Protein AF-A0A2R7KL14-F1 (afdb_monomer_lite)

Radius of gyration: 14.34 Å; chains: 1; bounding box: 38×37×36 Å

Structure (mmCIF, N/CA/C/O backbone):
data_AF-A0A2R7KL14-F1
#
_entry.id   AF-A0A2R7KL14-F1
#
loop_
_atom_site.group_PDB
_atom_site.id
_atom_site.type_symbol
_atom_site.label_atom_id
_atom_site.label_alt_id
_atom_site.label_comp_id
_atom_site.label_asym_id
_atom_site.label_entity_id
_atom_site.label_seq_id
_atom_site.pdbx_PDB_ins_code
_atom_site.Cartn_x
_atom_site.Cartn_y
_atom_site.Cartn_z
_atom_site.occupancy
_atom_site.B_iso_or_equiv
_atom_site.auth_seq_id
_atom_site.auth_comp_id
_atom_site.auth_asym_id
_atom_site.auth_atom_id
_atom_site.pdbx_PDB_model_num
ATOM 1 N N . MET A 1 1 ? 19.472 -12.646 -5.248 1.00 43.66 1 MET A N 1
ATOM 2 C CA . MET A 1 1 ? 18.561 -13.119 -6.310 1.00 43.66 1 MET A CA 1
ATOM 3 C C . MET A 1 1 ? 17.383 -12.170 -6.337 1.00 43.66 1 MET A C 1
ATOM 5 O O . MET A 1 1 ? 16.822 -11.936 -5.275 1.00 43.66 1 MET A O 1
ATOM 9 N N . SER A 1 2 ? 17.075 -11.564 -7.482 1.00 59.97 2 SER A N 1
ATOM 10 C CA . SER A 1 2 ? 15.883 -10.720 -7.610 1.00 59.97 2 SER A CA 1
ATOM 11 C C . SER A 1 2 ? 14.650 -11.617 -7.555 1.00 59.97 2 SER A C 1
ATOM 13 O O . SER A 1 2 ? 14.612 -12.645 -8.230 1.00 59.97 2 SER A O 1
ATOM 15 N N . SER A 1 3 ? 13.683 -11.272 -6.715 1.00 80.00 3 SER A N 1
ATOM 16 C CA . SER A 1 3 ? 12.420 -11.999 -6.597 1.00 80.00 3 SER A CA 1
ATOM 17 C C . SER A 1 3 ? 11.601 -11.940 -7.895 1.00 80.00 3 SER A C 1
ATOM 19 O O . SER A 1 3 ? 11.826 -11.086 -8.763 1.00 80.00 3 SER A O 1
ATOM 21 N N . GLU A 1 4 ? 10.624 -12.847 -8.032 1.00 85.38 4 GLU A N 1
ATOM 22 C CA . GLU A 1 4 ? 9.674 -12.839 -9.158 1.00 85.38 4 GLU A CA 1
ATOM 23 C C . GLU A 1 4 ? 8.986 -11.467 -9.270 1.00 85.38 4 GLU A C 1
ATOM 25 O O . GLU A 1 4 ? 8.898 -10.894 -10.358 1.00 85.38 4 GLU A O 1
ATOM 30 N N . LEU A 1 5 ? 8.568 -10.904 -8.131 1.00 87.12 5 LEU A N 1
ATOM 31 C CA . LEU A 1 5 ? 7.889 -9.616 -8.071 1.00 87.12 5 LEU A CA 1
ATOM 32 C C . LEU A 1 5 ? 8.800 -8.455 -8.496 1.00 87.12 5 LEU A C 1
ATOM 34 O O . LEU A 1 5 ? 8.369 -7.618 -9.286 1.00 87.12 5 LEU A O 1
ATOM 38 N N . GLN A 1 6 ? 10.066 -8.428 -8.068 1.00 86.25 6 GLN A N 1
ATOM 39 C CA . GLN A 1 6 ? 11.024 -7.395 -8.489 1.00 86.25 6 GLN A CA 1
ATOM 40 C C . GLN A 1 6 ? 11.209 -7.344 -10.001 1.00 86.25 6 GLN A C 1
ATOM 42 O O . GLN A 1 6 ? 11.208 -6.271 -10.599 1.00 86.25 6 GLN A O 1
ATOM 47 N N . THR A 1 7 ? 11.306 -8.512 -10.633 1.00 86.75 7 THR A N 1
ATOM 48 C CA . THR A 1 7 ? 11.458 -8.591 -12.088 1.00 86.75 7 THR A CA 1
ATOM 49 C C . THR A 1 7 ? 10.214 -8.033 -12.783 1.00 86.75 7 THR A C 1
ATOM 51 O O . THR A 1 7 ? 10.328 -7.255 -13.730 1.00 86.75 7 THR A O 1
ATOM 54 N N . LYS A 1 8 ? 9.012 -8.347 -12.280 1.00 87.69 8 LYS A N 1
ATOM 55 C CA . LYS A 1 8 ? 7.760 -7.768 -12.798 1.00 87.69 8 LYS A CA 1
ATOM 56 C C . LYS A 1 8 ? 7.718 -6.248 -12.633 1.00 87.69 8 LYS A C 1
ATOM 58 O O . LYS A 1 8 ? 7.317 -5.551 -13.564 1.00 87.69 8 LYS A O 1
ATOM 63 N N . LEU A 1 9 ? 8.160 -5.725 -11.489 1.00 88.00 9 LEU A N 1
ATOM 64 C CA . LEU A 1 9 ? 8.210 -4.284 -11.227 1.00 88.00 9 LEU A CA 1
ATOM 65 C C . LEU A 1 9 ? 9.242 -3.564 -12.109 1.00 88.00 9 LEU A C 1
ATOM 67 O O . LEU A 1 9 ? 8.969 -2.462 -12.591 1.00 88.00 9 LEU A O 1
ATOM 71 N N . ASP A 1 10 ? 10.390 -4.180 -12.389 1.00 87.44 10 ASP A N 1
ATOM 72 C CA . ASP A 1 10 ? 11.420 -3.610 -13.263 1.00 87.44 10 ASP A CA 1
ATOM 73 C C . ASP A 1 10 ? 10.879 -3.315 -14.670 1.00 87.44 10 ASP A C 1
ATOM 75 O O . ASP A 1 10 ? 11.054 -2.202 -15.176 1.00 87.44 10 ASP A O 1
ATOM 79 N N . TYR A 1 11 ? 10.139 -4.259 -15.261 1.00 85.94 11 TYR A N 1
ATOM 80 C CA . TYR A 1 11 ? 9.546 -4.117 -16.599 1.00 85.94 11 TYR A CA 1
ATOM 81 C C . TYR A 1 11 ? 8.177 -3.422 -16.617 1.00 85.94 11 TYR A C 1
ATOM 83 O O . TYR A 1 11 ? 7.617 -3.175 -17.692 1.00 85.94 11 TYR A O 1
ATOM 91 N N . LEU A 1 12 ? 7.628 -3.079 -15.450 1.00 87.75 12 LEU A N 1
ATOM 92 C CA . LEU A 1 12 ? 6.330 -2.429 -15.358 1.00 87.75 12 LEU A CA 1
ATOM 93 C C . LEU A 1 12 ? 6.377 -1.009 -15.933 1.00 87.75 12 LEU A C 1
ATOM 95 O O . LEU A 1 12 ? 7.127 -0.141 -15.479 1.00 87.75 12 LEU A O 1
ATOM 99 N N . LYS A 1 13 ? 5.506 -0.763 -16.915 1.00 85.38 13 LYS A N 1
ATOM 100 C CA . LYS A 1 13 ? 5.239 0.572 -17.464 1.00 85.38 13 LYS A CA 1
ATOM 101 C C . LYS A 1 13 ? 4.081 1.231 -16.707 1.00 85.38 13 LYS A C 1
ATOM 103 O O . LYS A 1 13 ? 3.160 0.548 -16.273 1.00 85.38 13 LYS A O 1
ATOM 108 N N . ALA A 1 14 ? 4.066 2.563 -16.648 1.00 82.19 14 ALA A N 1
ATOM 109 C CA . ALA A 1 14 ? 3.078 3.346 -15.889 1.00 82.19 14 ALA A CA 1
ATOM 110 C C . ALA A 1 14 ? 1.610 3.215 -16.370 1.00 82.19 14 ALA A C 1
ATOM 112 O O . ALA A 1 14 ? 0.680 3.636 -15.673 1.00 82.19 14 ALA A O 1
ATOM 113 N N . TYR A 1 15 ? 1.371 2.628 -17.548 1.00 87.38 15 TYR A N 1
ATOM 114 C CA . TYR A 1 15 ? 0.021 2.406 -18.073 1.00 87.38 15 TYR A CA 1
ATOM 115 C C . TYR A 1 15 ? -0.836 1.589 -17.101 1.00 87.38 15 TYR A C 1
ATOM 117 O O . TYR A 1 15 ? -0.384 0.598 -16.526 1.00 87.38 15 TYR A O 1
ATOM 125 N N . ARG A 1 16 ? -2.098 2.003 -16.935 1.00 87.31 16 ARG A N 1
ATOM 126 C CA . ARG A 1 16 ? -3.053 1.373 -16.011 1.00 87.31 16 ARG A CA 1
ATOM 127 C C . ARG A 1 16 ? -3.195 -0.130 -16.251 1.00 87.31 16 ARG A C 1
ATOM 129 O O . ARG A 1 16 ? -3.17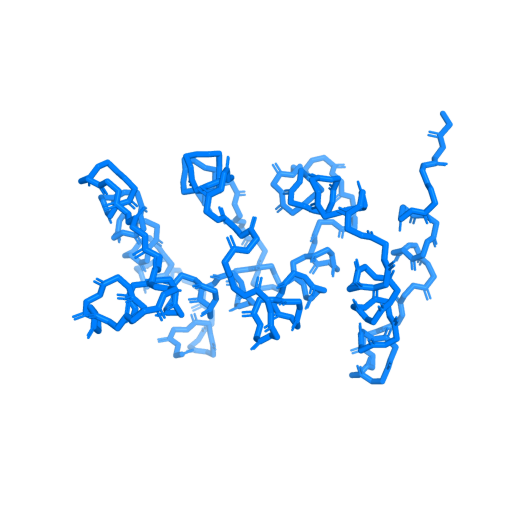2 -0.885 -15.292 1.00 87.31 16 ARG A O 1
ATOM 136 N N . GLU A 1 17 ? -3.275 -0.559 -17.507 1.00 89.69 17 GLU A N 1
ATOM 137 C CA . GLU A 1 17 ? -3.405 -1.977 -17.867 1.00 89.69 17 GLU A CA 1
ATOM 138 C C . GLU A 1 17 ? -2.236 -2.829 -17.365 1.00 89.69 17 GLU A C 1
ATOM 140 O O . GLU A 1 17 ? -2.441 -3.934 -16.878 1.00 89.69 17 GLU A O 1
ATOM 145 N N . ASN A 1 18 ? -1.006 -2.312 -17.429 1.00 88.69 18 ASN A N 1
ATOM 146 C CA . ASN A 1 18 ? 0.165 -3.051 -16.954 1.00 88.69 18 ASN A CA 1
ATOM 147 C C . ASN A 1 18 ? 0.186 -3.146 -15.429 1.00 88.69 18 ASN A C 1
ATOM 149 O O . ASN A 1 18 ? 0.562 -4.180 -14.886 1.00 88.69 18 ASN A O 1
ATOM 153 N N . ARG A 1 19 ? -0.264 -2.088 -14.744 1.00 90.62 19 ARG A N 1
ATOM 154 C CA . ARG A 1 19 ? -0.442 -2.101 -13.289 1.00 90.62 19 ARG A CA 1
ATOM 155 C C . ARG A 1 19 ? -1.507 -3.108 -12.863 1.00 90.62 19 ARG A C 1
ATOM 157 O O . ARG A 1 19 ? -1.257 -3.896 -11.963 1.00 90.62 19 ARG A O 1
ATOM 164 N N . LEU A 1 20 ? -2.638 -3.146 -13.563 1.00 91.38 20 LEU A N 1
ATOM 165 C CA . LEU A 1 20 ? -3.699 -4.122 -13.309 1.00 91.38 20 LEU A CA 1
ATOM 166 C C . LEU A 1 20 ? -3.231 -5.564 -13.522 1.00 91.38 20 LEU A C 1
ATOM 168 O O . LEU A 1 20 ? -3.523 -6.406 -12.687 1.00 91.38 20 LEU A O 1
ATOM 172 N N . LYS A 1 21 ? -2.457 -5.847 -14.577 1.00 91.88 21 LYS A N 1
ATOM 173 C CA . LYS A 1 21 ? -1.902 -7.195 -14.807 1.00 91.88 21 LYS A CA 1
ATOM 174 C C . LYS A 1 21 ? -1.035 -7.669 -13.642 1.00 91.88 21 LYS A C 1
ATOM 176 O O . LYS A 1 21 ? -1.212 -8.777 -13.160 1.00 91.88 21 LYS A O 1
ATOM 181 N N . VAL A 1 22 ? -0.128 -6.819 -13.158 1.00 92.00 22 VAL A N 1
ATOM 182 C CA . VAL A 1 22 ? 0.735 -7.190 -12.025 1.00 92.00 22 VAL A CA 1
ATOM 183 C C . VAL A 1 22 ? -0.057 -7.279 -10.718 1.00 92.00 22 VAL A C 1
ATOM 185 O O . VAL A 1 22 ? 0.238 -8.141 -9.898 1.00 92.00 22 VAL A O 1
ATOM 188 N N . ALA A 1 23 ? -1.081 -6.445 -10.520 1.00 93.81 23 ALA A N 1
ATOM 189 C CA . ALA A 1 23 ? -1.983 -6.576 -9.376 1.00 93.81 23 ALA A CA 1
ATOM 190 C C . ALA A 1 23 ? -2.760 -7.901 -9.411 1.00 93.81 23 ALA A C 1
ATOM 192 O O . ALA A 1 23 ? -2.824 -8.586 -8.394 1.00 93.81 23 ALA A O 1
ATOM 193 N N . GLN A 1 24 ? -3.261 -8.300 -10.582 1.00 93.62 24 GLN A N 1
ATOM 194 C CA . GLN A 1 24 ? -3.935 -9.581 -10.783 1.00 93.62 24 GLN A CA 1
ATOM 195 C C . GLN A 1 24 ? -3.014 -10.758 -10.447 1.00 93.62 24 GLN A C 1
ATOM 197 O O . GLN A 1 24 ? -3.414 -11.657 -9.717 1.00 93.62 24 GLN A O 1
ATOM 202 N N . ASP A 1 25 ? -1.753 -10.711 -10.880 1.00 92.38 25 ASP A N 1
ATOM 203 C CA . ASP A 1 25 ? -0.769 -11.740 -10.531 1.00 92.38 25 ASP A CA 1
ATOM 204 C C . ASP A 1 25 ? -0.558 -11.868 -9.010 1.00 92.38 25 ASP A C 1
ATOM 206 O O . ASP A 1 25 ? -0.310 -12.965 -8.508 1.00 92.38 25 ASP A O 1
ATOM 210 N N . VAL A 1 26 ? -0.611 -10.753 -8.270 1.00 94.19 26 VAL A N 1
ATOM 211 C CA . VAL A 1 26 ? -0.500 -10.752 -6.800 1.00 94.19 26 VAL A CA 1
ATOM 212 C C . VAL A 1 26 ? -1.773 -11.303 -6.157 1.00 94.19 26 VAL A C 1
ATOM 214 O O . VAL A 1 26 ? -1.674 -12.061 -5.195 1.00 94.19 26 VAL A O 1
ATOM 217 N N . LEU A 1 27 ? -2.949 -10.979 -6.701 1.00 93.25 27 LEU A N 1
ATOM 218 C CA . LEU A 1 27 ? -4.230 -11.539 -6.254 1.00 93.25 27 LEU A CA 1
ATOM 219 C C . LEU A 1 27 ? -4.295 -13.059 -6.483 1.00 93.25 27 LEU A C 1
ATOM 221 O O . LEU A 1 27 ? -4.797 -13.794 -5.637 1.00 93.25 27 LEU A O 1
ATOM 225 N N . GLU A 1 28 ? -3.719 -13.553 -7.578 1.00 93.81 28 GLU A N 1
ATOM 226 C CA . GLU A 1 28 ? -3.610 -14.990 -7.866 1.00 93.81 28 GLU A CA 1
ATOM 227 C C . GLU A 1 28 ? -2.534 -15.692 -7.021 1.00 93.81 28 GLU A C 1
ATOM 229 O O . GLU A 1 28 ? -2.611 -16.900 -6.784 1.00 93.81 28 GLU A O 1
ATOM 234 N N . LYS A 1 29 ? -1.531 -14.948 -6.536 1.00 92.94 29 LYS A N 1
ATOM 235 C CA . LYS A 1 29 ? -0.433 -15.461 -5.703 1.00 92.94 29 LYS A CA 1
ATOM 236 C C . LYS A 1 29 ? -0.294 -14.655 -4.401 1.00 92.94 29 LYS A C 1
ATOM 238 O O . LYS A 1 29 ? 0.655 -13.873 -4.272 1.00 92.94 29 LYS A O 1
ATOM 243 N N . PRO A 1 30 ? -1.126 -14.925 -3.375 1.00 89.00 30 PRO A N 1
ATOM 244 C CA . PRO A 1 30 ? -1.090 -14.205 -2.095 1.00 89.00 30 PRO A CA 1
ATOM 245 C C . PRO A 1 30 ? 0.284 -14.204 -1.402 1.00 89.00 30 PRO A C 1
ATOM 247 O O . PRO A 1 30 ? 0.613 -13.284 -0.656 1.00 89.00 30 PRO A O 1
ATOM 250 N N . ALA A 1 31 ? 1.133 -15.202 -1.679 1.00 89.94 31 ALA A N 1
ATOM 251 C CA . ALA A 1 31 ? 2.506 -15.270 -1.173 1.00 89.94 31 ALA A CA 1
ATOM 252 C C . ALA A 1 31 ? 3.367 -14.048 -1.558 1.00 89.94 31 ALA A C 1
ATOM 254 O O . ALA A 1 31 ? 4.301 -13.705 -0.833 1.00 89.94 31 ALA A O 1
ATOM 255 N N . LEU A 1 32 ? 3.040 -13.370 -2.665 1.00 92.19 32 LEU A N 1
ATOM 256 C CA . LEU A 1 32 ? 3.728 -12.160 -3.119 1.00 92.19 32 LEU A CA 1
ATOM 257 C C . LEU A 1 32 ? 3.304 -10.909 -2.339 1.00 92.19 32 LEU A C 1
ATOM 259 O O . LEU A 1 32 ? 4.009 -9.903 -2.374 1.00 92.19 32 LEU A O 1
ATOM 263 N N . PHE A 1 33 ? 2.179 -10.948 -1.621 1.00 94.19 33 PHE A N 1
ATOM 264 C CA . PHE A 1 33 ? 1.608 -9.765 -0.979 1.00 94.19 33 PHE A CA 1
ATOM 265 C C . PHE A 1 33 ? 2.514 -9.186 0.112 1.00 94.19 33 PHE A C 1
ATOM 267 O O . PHE A 1 33 ? 2.784 -7.987 0.139 1.00 94.19 33 PHE A O 1
ATOM 274 N N . LYS A 1 34 ? 3.059 -10.043 0.983 1.00 93.06 34 LYS A N 1
ATOM 275 C CA . LYS A 1 34 ? 3.996 -9.610 2.033 1.00 93.06 34 LYS A CA 1
ATOM 276 C C . LYS A 1 34 ? 5.235 -8.938 1.438 1.00 93.06 34 LYS A C 1
ATOM 278 O O . LYS A 1 34 ? 5.727 -7.940 1.967 1.00 93.06 34 LYS A O 1
ATOM 283 N N . GLU A 1 35 ? 5.741 -9.493 0.341 1.00 93.44 35 GLU A N 1
ATOM 284 C CA . GLU A 1 35 ? 6.875 -8.927 -0.378 1.00 93.44 35 GLU A CA 1
ATOM 285 C C . GLU A 1 35 ? 6.517 -7.565 -0.984 1.00 93.44 35 GLU A C 1
ATOM 287 O O . GLU A 1 35 ? 7.260 -6.602 -0.803 1.00 93.44 35 GLU A O 1
ATOM 292 N N . LEU A 1 36 ? 5.339 -7.453 -1.604 1.00 95.00 36 LEU A N 1
ATOM 293 C CA . LEU A 1 36 ? 4.825 -6.207 -2.166 1.00 95.00 36 LEU A CA 1
ATOM 294 C C . LEU A 1 36 ? 4.771 -5.093 -1.116 1.00 95.00 36 LEU A C 1
ATOM 296 O O . LEU A 1 36 ? 5.307 -4.010 -1.351 1.00 95.00 36 LEU A O 1
ATOM 300 N N . VAL A 1 37 ? 4.182 -5.368 0.052 1.00 95.19 37 VAL A N 1
ATOM 301 C CA . VAL A 1 37 ? 4.113 -4.406 1.164 1.00 95.19 37 VAL A CA 1
ATOM 302 C C . VAL A 1 37 ? 5.517 -4.000 1.619 1.00 95.19 37 VAL A C 1
ATOM 304 O O . VAL A 1 37 ? 5.771 -2.824 1.856 1.00 95.19 37 VAL A O 1
ATOM 307 N N . THR A 1 38 ? 6.457 -4.943 1.682 1.00 93.38 38 THR A N 1
ATOM 308 C CA . THR A 1 38 ? 7.841 -4.651 2.087 1.00 93.38 38 THR A CA 1
ATOM 309 C C . THR A 1 38 ? 8.542 -3.725 1.086 1.00 93.38 38 THR A C 1
ATOM 311 O O . THR A 1 38 ? 9.199 -2.766 1.492 1.00 93.38 38 THR A O 1
ATOM 314 N N . ILE A 1 39 ? 8.370 -3.955 -0.220 1.00 93.44 39 ILE A N 1
ATOM 315 C CA . ILE A 1 39 ? 8.953 -3.107 -1.275 1.00 93.44 39 ILE A CA 1
ATOM 316 C C . ILE A 1 39 ? 8.356 -1.691 -1.228 1.00 93.44 39 ILE A C 1
ATOM 318 O O . ILE A 1 39 ? 9.097 -0.717 -1.384 1.00 93.44 39 ILE A O 1
ATOM 322 N N . CYS A 1 40 ? 7.054 -1.557 -0.937 1.00 94.12 40 CYS A N 1
ATOM 323 C CA . CYS A 1 40 ? 6.373 -0.259 -0.799 1.00 94.12 40 CYS A CA 1
ATOM 324 C C . CYS A 1 40 ? 6.980 0.643 0.281 1.00 94.12 40 CYS A C 1
ATOM 326 O O . CYS A 1 40 ? 6.824 1.855 0.200 1.00 94.12 40 CYS A O 1
ATOM 328 N N . PHE A 1 41 ? 7.701 0.097 1.260 1.00 93.50 41 PHE A N 1
ATOM 329 C CA . PHE A 1 41 ? 8.345 0.875 2.324 1.00 93.50 41 PHE A CA 1
ATOM 330 C C . PHE A 1 41 ? 9.867 0.696 2.367 1.00 93.50 41 PHE A C 1
ATOM 332 O O . PHE A 1 41 ? 10.502 0.986 3.378 1.00 93.50 41 PHE A O 1
ATOM 339 N N . SER A 1 42 ? 10.471 0.243 1.263 1.00 90.69 42 SER A N 1
ATOM 340 C CA . SER A 1 42 ? 11.925 0.167 1.103 1.00 90.69 42 SER A CA 1
ATOM 341 C C . SER A 1 42 ? 12.457 1.403 0.357 1.00 90.69 42 SER A C 1
ATOM 343 O O . SER A 1 42 ? 12.369 1.455 -0.870 1.00 90.69 42 SER A O 1
ATOM 345 N N . PRO A 1 43 ? 13.027 2.409 1.049 1.00 77.88 43 PRO A N 1
ATOM 346 C CA . PRO A 1 43 ? 13.458 3.663 0.418 1.00 77.88 43 PRO A CA 1
ATOM 347 C C . PRO A 1 43 ? 14.683 3.493 -0.490 1.00 77.88 43 PRO A C 1
ATOM 349 O O . PRO A 1 43 ? 14.943 4.330 -1.347 1.00 77.88 43 PRO A O 1
ATOM 352 N N . SER A 1 44 ? 15.448 2.414 -0.311 1.00 82.62 44 SER A N 1
ATOM 353 C CA . SER A 1 44 ? 16.564 2.052 -1.189 1.00 82.62 44 SER A CA 1
ATOM 354 C C . SER A 1 44 ? 16.111 1.417 -2.505 1.00 82.62 44 SER A C 1
ATOM 356 O O . SER A 1 44 ? 16.929 1.218 -3.403 1.00 82.62 44 SER A O 1
ATOM 358 N N . ASP A 1 45 ? 14.835 1.048 -2.616 1.00 84.56 45 ASP A N 1
ATOM 359 C CA . ASP A 1 45 ? 14.309 0.350 -3.776 1.00 84.56 45 ASP A CA 1
ATOM 360 C C . ASP A 1 45 ? 13.824 1.333 -4.847 1.00 84.56 45 ASP A C 1
ATOM 362 O O . ASP A 1 45 ? 12.859 2.076 -4.665 1.00 84.56 45 ASP A O 1
ATOM 366 N N . LYS A 1 46 ? 14.456 1.290 -6.023 1.00 86.75 46 LYS A N 1
ATOM 367 C CA . LYS A 1 46 ? 14.055 2.095 -7.188 1.00 86.75 46 LYS A CA 1
ATOM 368 C C . LYS A 1 46 ? 12.612 1.825 -7.642 1.00 86.75 46 LYS A C 1
ATOM 370 O O . LYS A 1 46 ? 12.016 2.676 -8.298 1.00 86.75 46 LYS A O 1
ATOM 375 N N . ASN A 1 47 ? 12.055 0.655 -7.330 1.00 88.75 47 ASN A N 1
ATOM 376 C CA . ASN A 1 47 ? 10.712 0.231 -7.715 1.00 88.75 47 ASN A CA 1
ATOM 377 C C . ASN A 1 47 ? 9.662 0.503 -6.628 1.00 88.75 47 ASN A C 1
ATOM 379 O O . ASN A 1 47 ? 8.496 0.166 -6.833 1.00 88.75 47 ASN A O 1
ATOM 383 N N . ASN A 1 48 ? 10.034 1.144 -5.516 1.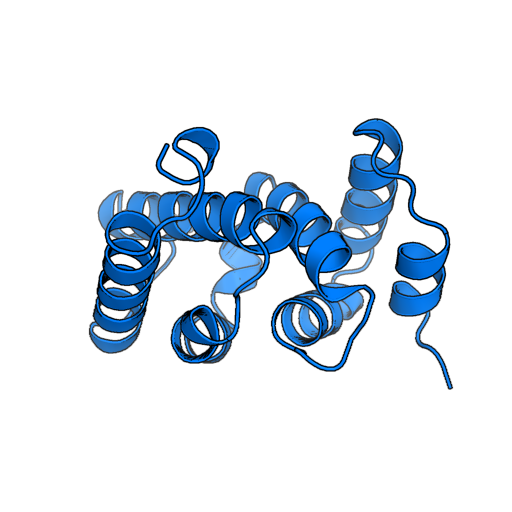00 91.19 48 ASN A N 1
ATOM 384 C CA . ASN A 1 48 ? 9.140 1.484 -4.409 1.00 91.19 48 ASN A CA 1
ATOM 385 C C . ASN A 1 48 ? 7.811 2.108 -4.880 1.00 91.19 48 ASN A C 1
ATOM 387 O O . ASN A 1 48 ? 6.736 1.567 -4.635 1.00 91.19 48 ASN A O 1
ATOM 391 N N . HIS A 1 49 ? 7.883 3.184 -5.667 1.00 90.69 49 HIS A N 1
ATOM 392 C CA . HIS A 1 49 ? 6.703 3.876 -6.191 1.00 90.69 49 HIS A CA 1
ATOM 393 C C . HIS A 1 49 ? 5.824 2.990 -7.088 1.00 90.69 49 HIS A C 1
ATOM 395 O O . HIS A 1 49 ? 4.600 3.125 -7.084 1.00 90.69 49 HIS A O 1
ATOM 401 N N . LYS A 1 50 ? 6.428 2.057 -7.839 1.00 93.44 50 LYS A N 1
ATOM 402 C CA . LYS A 1 50 ? 5.688 1.095 -8.663 1.00 93.44 50 LYS A CA 1
ATOM 403 C C . LYS A 1 50 ? 4.957 0.082 -7.797 1.00 93.44 50 LYS A C 1
ATOM 405 O O . LYS A 1 50 ? 3.799 -0.210 -8.076 1.00 93.44 50 LYS A O 1
ATOM 410 N N . ALA A 1 51 ? 5.613 -0.421 -6.752 1.00 94.75 51 ALA A N 1
ATOM 411 C CA . ALA A 1 51 ? 4.995 -1.318 -5.785 1.00 94.75 51 ALA A CA 1
ATOM 412 C C . ALA A 1 51 ? 3.784 -0.649 -5.123 1.00 94.75 51 ALA A C 1
ATOM 414 O O . ALA A 1 51 ? 2.718 -1.259 -5.075 1.00 94.75 51 ALA A O 1
ATOM 415 N N . CYS A 1 52 ? 3.892 0.629 -4.744 1.00 95.56 52 CYS A N 1
ATOM 416 C CA . CYS A 1 52 ? 2.770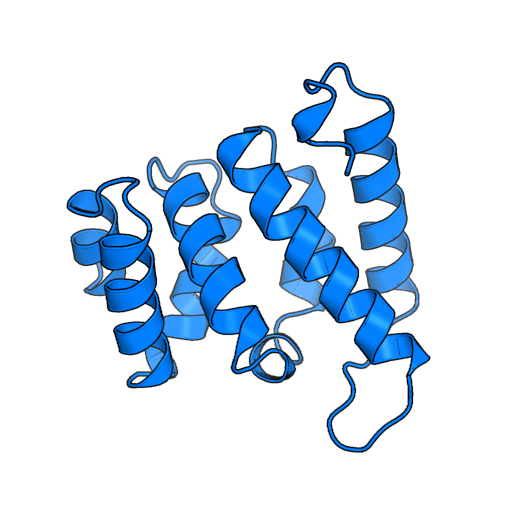 1.377 -4.175 1.00 95.56 52 CYS A CA 1
ATOM 417 C C . CYS A 1 52 ? 1.567 1.444 -5.128 1.00 95.56 52 CYS A C 1
ATOM 419 O O . CYS A 1 52 ? 0.432 1.276 -4.689 1.00 95.56 52 CYS A O 1
ATOM 421 N N . TRP A 1 53 ? 1.788 1.621 -6.437 1.00 94.69 53 TRP A N 1
ATOM 422 C CA . TRP A 1 53 ? 0.690 1.566 -7.410 1.00 94.69 53 TRP A CA 1
ATOM 423 C C . TRP A 1 53 ? -0.007 0.208 -7.437 1.00 94.69 53 TRP A C 1
ATOM 425 O O . TRP A 1 53 ? -1.226 0.154 -7.553 1.00 94.69 53 TRP A O 1
ATOM 435 N N . ILE A 1 54 ? 0.760 -0.882 -7.382 1.00 95.94 54 ILE A N 1
ATOM 436 C CA . ILE A 1 54 ? 0.200 -2.236 -7.383 1.00 95.94 54 ILE A CA 1
ATOM 437 C C . ILE A 1 54 ? -0.573 -2.485 -6.095 1.00 95.94 54 ILE A C 1
ATOM 439 O O . ILE A 1 54 ? -1.686 -3.000 -6.149 1.00 95.94 54 ILE A O 1
ATOM 443 N N . LEU A 1 55 ? -0.017 -2.070 -4.958 1.00 96.69 55 LEU A N 1
ATOM 444 C CA . LEU A 1 55 ? -0.664 -2.222 -3.665 1.00 96.69 55 LEU A CA 1
ATOM 445 C C . LEU A 1 55 ? -2.008 -1.485 -3.617 1.00 96.69 55 LEU A C 1
ATOM 447 O O . LEU A 1 55 ? -2.954 -2.021 -3.049 1.00 96.69 55 LEU A O 1
ATOM 451 N N . GLU A 1 56 ? -2.125 -0.316 -4.257 1.00 96.25 56 GLU A N 1
ATOM 452 C CA . GLU A 1 56 ? -3.404 0.401 -4.377 1.00 96.25 56 GLU A CA 1
ATOM 453 C C . GLU A 1 56 ? -4.457 -0.460 -5.086 1.00 96.25 56 GLU A C 1
ATOM 455 O O . GLU A 1 56 ? -5.555 -0.634 -4.563 1.00 96.25 56 GLU A O 1
ATOM 460 N N . PHE A 1 57 ? -4.116 -1.050 -6.238 1.00 95.19 57 PHE A N 1
ATOM 461 C CA . PHE A 1 57 ? -5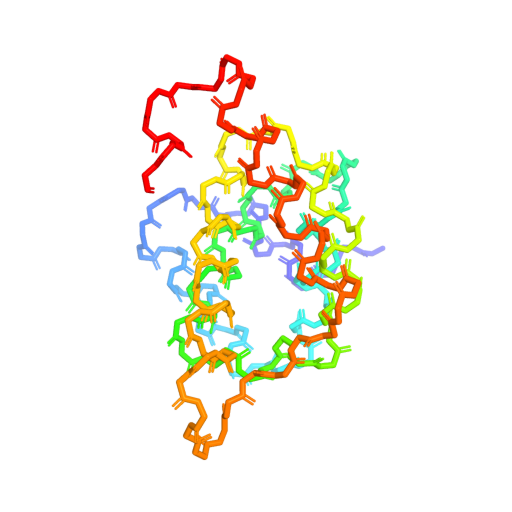.032 -1.923 -6.979 1.00 95.19 57 PHE A CA 1
ATOM 462 C C . PHE A 1 57 ? -5.429 -3.160 -6.179 1.00 95.19 57 PHE A C 1
ATOM 464 O O . PHE A 1 57 ? -6.614 -3.465 -6.094 1.00 95.19 57 PHE A O 1
ATOM 471 N N . VAL A 1 58 ? -4.463 -3.835 -5.554 1.00 96.06 58 VAL A N 1
ATOM 472 C CA . VAL A 1 58 ? -4.742 -5.012 -4.720 1.00 96.06 58 VAL A CA 1
ATOM 473 C C . VAL A 1 58 ? -5.643 -4.639 -3.539 1.00 96.06 58 VAL A C 1
ATOM 475 O O . VAL A 1 58 ? -6.559 -5.384 -3.217 1.00 96.06 58 VAL A O 1
ATOM 478 N N . SER A 1 59 ? -5.450 -3.463 -2.936 1.00 95.19 59 SER A N 1
ATOM 479 C CA . SER A 1 59 ? -6.244 -3.004 -1.786 1.00 95.19 59 SER A CA 1
ATOM 480 C C . SER A 1 59 ? -7.688 -2.634 -2.137 1.00 95.19 59 SER A C 1
ATOM 482 O O . SER A 1 59 ? -8.524 -2.589 -1.236 1.00 95.19 59 SER A O 1
ATOM 484 N N . TYR A 1 60 ? -8.003 -2.353 -3.407 1.00 94.50 60 TYR A N 1
ATOM 485 C CA . TYR A 1 60 ? -9.395 -2.176 -3.838 1.00 94.50 60 TYR A CA 1
ATOM 486 C C . TYR A 1 60 ? -10.163 -3.499 -3.886 1.00 94.50 60 TYR A C 1
ATOM 488 O O . TYR A 1 60 ? -11.363 -3.493 -3.623 1.00 94.50 60 TYR A O 1
ATOM 496 N N . GLU A 1 61 ? -9.482 -4.601 -4.202 1.00 93.88 61 GLU A N 1
ATOM 497 C CA . GLU A 1 61 ? -10.092 -5.930 -4.309 1.00 93.88 61 GLU A CA 1
ATOM 498 C C . GLU A 1 61 ? -10.059 -6.670 -2.961 1.00 93.88 61 GLU A C 1
ATOM 500 O O . GLU A 1 61 ? -11.073 -7.181 -2.500 1.00 93.88 61 GLU A O 1
ATOM 505 N N . GLU A 1 62 ? -8.909 -6.669 -2.282 1.00 94.25 62 GLU A N 1
ATOM 506 C CA . GLU A 1 62 ? -8.632 -7.498 -1.103 1.00 94.25 62 GLU A CA 1
ATOM 507 C C . GLU A 1 62 ? -8.022 -6.671 0.042 1.00 94.25 62 GLU A C 1
ATOM 509 O O . GLU A 1 62 ? -6.927 -6.939 0.543 1.00 94.25 62 GLU A O 1
ATOM 514 N N . LEU A 1 63 ? -8.741 -5.633 0.490 1.00 94.19 63 LEU A N 1
ATOM 515 C CA . LEU A 1 63 ? -8.277 -4.740 1.564 1.00 94.19 63 LEU A CA 1
ATOM 516 C C . LEU A 1 63 ? -7.894 -5.502 2.845 1.00 94.19 63 LEU A C 1
ATOM 518 O O . LEU A 1 63 ? -6.928 -5.139 3.517 1.00 94.19 63 LEU A O 1
ATOM 522 N N . ILE A 1 64 ? -8.628 -6.572 3.172 1.00 93.69 64 ILE A N 1
ATOM 523 C CA . ILE A 1 64 ? -8.445 -7.363 4.398 1.00 93.69 64 ILE A CA 1
ATOM 524 C C . ILE A 1 64 ? -7.057 -8.009 4.489 1.00 93.69 64 ILE A C 1
ATOM 526 O O . ILE A 1 64 ? -6.573 -8.270 5.590 1.00 93.69 64 ILE A O 1
ATOM 530 N N . TRP A 1 65 ? -6.361 -8.197 3.363 1.00 95.25 65 TRP A N 1
ATOM 531 C CA . TRP A 1 65 ? -4.997 -8.731 3.355 1.00 95.25 65 TRP A CA 1
ATOM 532 C C . TRP A 1 65 ? -4.001 -7.797 4.038 1.00 95.25 65 TRP A C 1
ATOM 534 O O . TRP A 1 65 ? -2.969 -8.261 4.517 1.00 95.25 65 TRP A O 1
ATOM 544 N N . LEU A 1 66 ? -4.304 -6.499 4.152 1.00 95.38 66 LEU A N 1
ATOM 545 C CA . LEU A 1 66 ? -3.481 -5.563 4.918 1.00 95.38 66 LEU A CA 1
ATOM 546 C C . LEU A 1 66 ? -3.598 -5.756 6.429 1.00 95.38 66 LEU A C 1
ATOM 548 O O . LEU A 1 66 ? -2.682 -5.335 7.128 1.00 95.38 66 LEU A O 1
ATOM 552 N N . GLN A 1 67 ? -4.649 -6.406 6.946 1.00 94.62 67 GLN A N 1
ATOM 553 C CA . GLN A 1 67 ? -4.888 -6.566 8.387 1.00 94.62 67 GLN A CA 1
ATOM 554 C C . GLN A 1 67 ? -3.669 -7.094 9.175 1.00 94.62 67 GLN A C 1
ATOM 556 O O . GLN A 1 67 ? -3.294 -6.455 10.159 1.00 94.62 67 GLN A O 1
ATOM 561 N N . PRO A 1 68 ? -2.994 -8.192 8.773 1.00 95.06 68 PRO A N 1
ATOM 562 C CA . PRO A 1 68 ? -1.793 -8.674 9.466 1.00 95.06 68 PRO A CA 1
ATOM 563 C C . PRO A 1 68 ? -0.552 -7.785 9.272 1.00 95.06 68 PRO A C 1
ATOM 565 O O . PRO A 1 68 ? 0.485 -8.037 9.883 1.00 95.06 68 PRO A O 1
ATOM 568 N N . HIS A 1 69 ? -0.624 -6.769 8.411 1.00 95.50 69 HIS A N 1
ATOM 569 C CA . HIS A 1 69 ? 0.489 -5.896 8.045 1.00 95.50 69 HIS A CA 1
ATOM 570 C C . HIS A 1 69 ? 0.298 -4.438 8.486 1.00 95.50 69 HIS A C 1
ATOM 572 O O . HIS A 1 69 ? 1.196 -3.635 8.241 1.00 95.50 69 HIS A O 1
ATOM 578 N N . LEU A 1 70 ? -0.816 -4.084 9.142 1.00 95.62 70 LEU A N 1
ATOM 579 C CA . LEU A 1 70 ? -1.154 -2.691 9.476 1.00 95.62 70 LEU A CA 1
ATOM 580 C C . LEU A 1 70 ? -0.099 -2.011 10.349 1.00 95.62 70 LEU A C 1
ATOM 582 O O . LEU A 1 70 ? 0.247 -0.865 10.088 1.00 95.62 70 LEU A O 1
ATOM 586 N N . ASP A 1 71 ? 0.466 -2.715 11.330 1.00 95.56 71 ASP A N 1
ATOM 587 C CA . ASP A 1 71 ? 1.496 -2.145 12.209 1.00 95.56 71 ASP A CA 1
ATOM 588 C C . ASP A 1 71 ? 2.755 -1.757 11.438 1.00 95.56 71 ASP A C 1
ATOM 590 O O . ASP A 1 71 ? 3.290 -0.658 11.598 1.00 95.56 71 ASP A O 1
ATOM 594 N N . PHE A 1 72 ? 3.198 -2.631 10.535 1.00 96.06 72 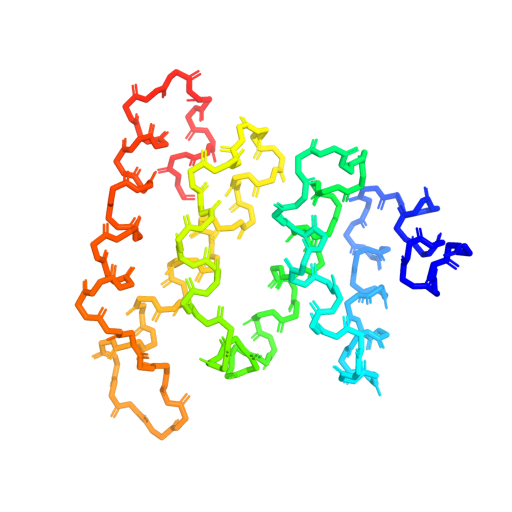PHE A N 1
ATOM 595 C CA . PHE A 1 72 ? 4.316 -2.329 9.652 1.00 96.06 72 PHE A CA 1
ATOM 596 C C . PHE A 1 72 ? 3.953 -1.220 8.659 1.00 96.06 72 PHE A C 1
ATOM 598 O O . PHE A 1 72 ? 4.723 -0.285 8.475 1.00 96.06 72 PHE A O 1
ATOM 605 N N . PHE A 1 73 ? 2.779 -1.296 8.038 1.00 96.69 73 PHE A N 1
ATOM 606 C CA . PHE A 1 73 ? 2.326 -0.326 7.045 1.00 96.69 73 PHE A CA 1
ATOM 607 C C . PHE A 1 73 ? 2.253 1.093 7.630 1.00 96.69 73 PHE A C 1
ATOM 609 O O . PHE A 1 73 ? 2.864 2.012 7.089 1.00 96.69 73 PHE A O 1
ATOM 616 N N . CYS A 1 74 ? 1.553 1.265 8.754 1.00 96.38 74 CYS A N 1
ATOM 617 C CA . CYS A 1 74 ? 1.317 2.563 9.387 1.00 96.38 74 CYS A CA 1
ATOM 618 C C . CYS A 1 74 ? 2.614 3.195 9.911 1.00 96.38 74 CYS A C 1
ATOM 620 O O . CYS A 1 74 ? 2.909 4.344 9.588 1.00 96.38 74 CYS A O 1
ATOM 622 N N . SER A 1 75 ? 3.445 2.425 10.620 1.00 95.69 75 SER A N 1
ATOM 623 C CA . SER A 1 75 ? 4.688 2.947 11.211 1.00 95.69 75 SER A CA 1
ATOM 624 C C . SER A 1 75 ? 5.722 3.414 10.174 1.00 95.69 75 SER A C 1
ATOM 626 O O . SER A 1 75 ? 6.602 4.224 10.489 1.00 95.69 75 SER A O 1
ATOM 628 N N . ASN A 1 76 ? 5.612 2.937 8.928 1.00 95.31 76 ASN A N 1
ATOM 629 C CA . ASN A 1 76 ? 6.520 3.270 7.831 1.00 95.31 76 ASN A CA 1
ATOM 630 C C . ASN A 1 76 ? 5.978 4.331 6.856 1.00 95.31 76 ASN A C 1
ATOM 632 O O . ASN A 1 76 ? 6.703 4.720 5.939 1.00 95.31 76 ASN A O 1
ATOM 636 N N . LEU A 1 77 ? 4.769 4.872 7.057 1.00 94.31 77 LEU A N 1
ATOM 637 C CA . LEU A 1 77 ? 4.190 5.899 6.171 1.00 94.31 77 LEU A CA 1
ATOM 638 C C . LEU A 1 77 ? 5.105 7.119 5.975 1.00 94.31 77 LEU A C 1
ATOM 640 O O . LEU A 1 77 ? 5.253 7.611 4.857 1.00 94.31 77 LEU A O 1
ATOM 644 N N . LYS A 1 78 ? 5.789 7.553 7.039 1.00 90.31 78 LYS A N 1
ATOM 645 C CA . LYS A 1 78 ? 6.737 8.685 7.044 1.00 90.31 78 LYS A CA 1
ATOM 646 C C . LYS A 1 78 ? 7.984 8.500 6.171 1.00 90.31 78 LYS A C 1
ATOM 648 O O . LYS A 1 78 ? 8.714 9.456 5.922 1.00 90.31 78 LYS A O 1
ATOM 653 N N . ILE A 1 79 ? 8.270 7.272 5.735 1.00 90.88 79 ILE A N 1
ATOM 654 C CA . ILE A 1 79 ? 9.407 6.981 4.849 1.00 90.88 79 ILE A CA 1
ATOM 655 C C . ILE A 1 79 ? 9.116 7.466 3.424 1.00 90.88 79 ILE A C 1
ATOM 657 O O . ILE A 1 79 ? 10.041 7.808 2.685 1.00 90.88 79 ILE A O 1
ATOM 661 N N . LEU A 1 80 ? 7.839 7.524 3.043 1.00 88.94 80 LEU A N 1
ATOM 662 C CA . LEU A 1 80 ? 7.414 7.903 1.705 1.00 88.94 80 LEU A CA 1
ATOM 663 C C . LEU A 1 80 ? 7.583 9.405 1.487 1.00 88.94 80 LEU A C 1
ATOM 665 O O . LEU A 1 80 ? 6.953 10.220 2.158 1.00 88.94 80 LEU A O 1
ATOM 669 N N . LYS A 1 81 ? 8.420 9.758 0.510 1.00 83.06 81 LYS A N 1
ATOM 670 C CA . LYS A 1 81 ? 8.675 11.151 0.106 1.00 83.06 81 LYS A CA 1
ATOM 671 C C . LYS A 1 81 ? 8.263 11.437 -1.334 1.00 83.06 81 LYS A C 1
ATOM 673 O O . LYS A 1 81 ? 7.955 12.575 -1.670 1.00 83.06 81 LYS A O 1
ATOM 678 N N . ASP A 1 82 ? 8.240 10.410 -2.180 1.00 85.19 82 ASP A N 1
ATOM 679 C CA . ASP A 1 82 ? 7.908 10.554 -3.592 1.00 85.19 82 ASP A CA 1
ATOM 680 C C . ASP A 1 82 ? 6.398 10.702 -3.801 1.00 85.19 82 ASP A C 1
ATOM 682 O O . ASP A 1 82 ? 5.624 9.828 -3.407 1.00 85.19 82 ASP A O 1
ATOM 686 N N . GLU A 1 83 ? 5.961 11.747 -4.515 1.00 83.75 83 GLU A N 1
ATOM 687 C CA . GLU A 1 83 ? 4.532 11.982 -4.810 1.00 83.75 83 GLU A CA 1
ATOM 688 C C . GLU A 1 83 ? 3.869 10.769 -5.483 1.00 83.75 83 GLU A C 1
ATOM 690 O O . GLU A 1 83 ? 2.714 10.429 -5.220 1.00 83.75 83 GLU A O 1
ATOM 695 N N . SER A 1 84 ? 4.636 10.087 -6.339 1.00 88.38 84 SER A N 1
ATOM 696 C CA . SER A 1 84 ? 4.203 8.893 -7.059 1.00 88.38 84 SER A CA 1
ATOM 697 C C . SER A 1 84 ? 3.892 7.709 -6.138 1.00 88.38 84 SER A C 1
ATOM 699 O O . SER A 1 84 ? 3.107 6.845 -6.528 1.00 88.38 84 SER A O 1
ATOM 701 N N . ALA A 1 85 ? 4.510 7.658 -4.957 1.00 91.88 85 ALA A N 1
ATOM 702 C CA . ALA A 1 85 ? 4.276 6.649 -3.930 1.00 91.88 85 ALA A CA 1
ATOM 703 C C . ALA A 1 85 ? 3.264 7.136 -2.881 1.00 91.88 85 ALA A C 1
ATOM 705 O O . ALA A 1 85 ? 2.426 6.359 -2.438 1.00 91.88 85 ALA A O 1
ATOM 706 N N . ILE A 1 86 ? 3.283 8.423 -2.525 1.00 92.06 86 ILE A N 1
ATOM 707 C CA . ILE A 1 86 ? 2.370 8.998 -1.527 1.00 92.06 86 ILE A CA 1
ATOM 708 C C . ILE A 1 86 ? 0.919 8.906 -1.998 1.00 92.06 86 ILE A C 1
ATOM 710 O O . ILE A 1 86 ? 0.071 8.441 -1.248 1.00 92.06 86 ILE A O 1
ATOM 714 N N . ARG A 1 87 ? 0.614 9.287 -3.245 1.00 90.62 87 ARG A N 1
ATOM 715 C CA . ARG A 1 87 ? -0.766 9.275 -3.765 1.00 90.62 87 ARG A CA 1
ATOM 716 C C . ARG A 1 87 ? -1.481 7.915 -3.632 1.00 90.62 87 ARG A C 1
ATOM 718 O O . ARG A 1 87 ? -2.577 7.900 -3.072 1.00 90.62 87 ARG A O 1
ATOM 725 N N . PRO A 1 88 ? -0.930 6.792 -4.136 1.00 94.19 88 PRO A N 1
ATOM 726 C CA . PRO A 1 88 ? -1.575 5.487 -3.976 1.00 94.19 88 PRO A CA 1
ATOM 727 C C . PRO A 1 88 ? -1.712 5.097 -2.498 1.00 94.19 88 PRO A C 1
ATOM 729 O O . PRO A 1 88 ? -2.760 4.609 -2.083 1.00 94.19 88 PRO A O 1
ATOM 732 N N . ILE A 1 89 ? -0.697 5.375 -1.677 1.00 96.25 89 ILE A N 1
ATOM 733 C CA . ILE A 1 89 ? -0.701 5.012 -0.255 1.00 96.25 89 ILE A CA 1
ATOM 734 C C . ILE A 1 89 ? -1.720 5.839 0.537 1.00 96.25 89 ILE A C 1
ATOM 736 O O . ILE A 1 89 ? -2.447 5.278 1.352 1.00 96.25 89 ILE A O 1
ATOM 740 N N . ALA A 1 90 ? -1.863 7.134 0.255 1.00 94.75 90 ALA A N 1
ATOM 741 C CA . ALA A 1 90 ? -2.898 7.980 0.843 1.00 94.75 90 ALA A CA 1
ATOM 742 C C . ALA A 1 90 ? -4.305 7.448 0.530 1.00 94.75 90 ALA A C 1
ATOM 744 O O . ALA A 1 90 ? -5.190 7.466 1.389 1.00 94.75 90 ALA A O 1
ATOM 745 N N . LYS A 1 91 ? -4.505 6.891 -0.672 1.00 94.94 91 LYS A N 1
ATOM 746 C CA . LYS A 1 91 ? -5.763 6.234 -1.039 1.00 94.94 91 LYS A CA 1
ATOM 747 C C . LYS A 1 91 ? -6.019 4.967 -0.236 1.00 94.94 91 LYS A C 1
ATOM 749 O O . LYS A 1 91 ? -7.139 4.761 0.226 1.00 94.94 91 LYS A O 1
ATOM 754 N N . ILE A 1 92 ? -4.986 4.168 0.007 1.00 96.75 92 ILE A N 1
ATOM 755 C CA . ILE A 1 92 ? -5.081 2.998 0.885 1.00 96.75 92 ILE A CA 1
ATOM 756 C C . ILE A 1 92 ? -5.397 3.427 2.320 1.00 96.75 92 ILE A C 1
ATOM 758 O O . ILE A 1 92 ? -6.327 2.888 2.909 1.00 96.75 92 ILE A O 1
ATOM 762 N N . VAL A 1 93 ? -4.706 4.432 2.870 1.00 96.56 93 VAL A N 1
ATOM 763 C CA . VAL A 1 93 ? -5.000 4.981 4.208 1.00 96.56 93 VAL A CA 1
ATOM 764 C C . VAL A 1 93 ? -6.466 5.412 4.303 1.00 96.56 93 VAL A C 1
ATOM 766 O O . VAL A 1 93 ? -7.154 5.049 5.257 1.00 96.56 93 VAL A O 1
ATOM 769 N N . GLN A 1 94 ? -6.987 6.101 3.284 1.00 95.00 94 GLN A N 1
ATOM 770 C CA . GLN A 1 94 ? -8.403 6.467 3.214 1.00 95.00 94 GLN A CA 1
ATOM 771 C C . GLN A 1 94 ? -9.328 5.236 3.257 1.00 95.00 94 GLN A C 1
ATOM 773 O O . GLN A 1 94 ? -10.324 5.251 3.986 1.00 95.00 94 GLN A O 1
ATOM 778 N N . LEU A 1 95 ? -9.026 4.179 2.494 1.00 94.75 95 LEU A N 1
ATOM 779 C CA . LEU A 1 95 ? -9.801 2.930 2.497 1.00 94.75 95 LEU A CA 1
ATOM 780 C C . LEU A 1 95 ? -9.766 2.239 3.865 1.00 94.75 95 LEU A C 1
ATOM 782 O O . LEU A 1 95 ? -10.818 1.839 4.364 1.00 94.75 95 LEU A O 1
ATOM 786 N N . LEU A 1 96 ? -8.587 2.147 4.486 1.00 95.12 96 LEU A N 1
ATOM 787 C CA . LEU A 1 96 ? -8.389 1.539 5.804 1.00 95.12 96 LEU A CA 1
ATOM 788 C C . LEU A 1 96 ? -9.211 2.261 6.873 1.00 95.12 96 LEU A C 1
ATOM 790 O O . LEU A 1 96 ? -9.968 1.627 7.604 1.00 95.12 96 LEU A O 1
ATOM 794 N N . VAL A 1 97 ? -9.120 3.591 6.924 1.00 94.44 97 VAL A N 1
ATOM 795 C CA . VAL A 1 97 ? -9.862 4.413 7.890 1.00 94.44 97 VAL A CA 1
ATOM 796 C C . VAL A 1 97 ? -11.369 4.307 7.652 1.00 94.44 97 VAL A C 1
ATOM 798 O O . VAL A 1 97 ? -12.138 4.124 8.596 1.00 94.44 97 VAL A O 1
ATOM 801 N N . LYS A 1 98 ? -11.813 4.361 6.390 1.00 93.31 98 LYS A N 1
ATOM 802 C CA . LYS A 1 98 ? -13.232 4.198 6.050 1.00 93.31 98 LYS A CA 1
ATOM 803 C C . LYS A 1 98 ? -13.755 2.824 6.469 1.00 93.31 98 LYS A C 1
ATOM 805 O O . LYS A 1 98 ? -14.848 2.750 7.020 1.00 93.31 98 LYS A O 1
ATOM 810 N N . SER A 1 99 ? -12.989 1.761 6.223 1.00 93.44 99 SER A N 1
ATOM 811 C CA . SER A 1 99 ? -13.335 0.396 6.633 1.00 93.44 99 SER A CA 1
ATOM 812 C C . SER A 1 99 ? -13.401 0.274 8.159 1.00 93.44 99 SER A C 1
ATOM 814 O O . SER A 1 99 ? -14.396 -0.219 8.684 1.00 93.44 99 SER A O 1
ATOM 816 N N . HIS A 1 100 ? -12.429 0.842 8.876 1.00 93.69 100 HIS A N 1
ATOM 817 C CA . HIS A 1 100 ? -12.390 0.837 10.338 1.00 93.69 100 HIS A CA 1
ATOM 818 C C . HIS A 1 100 ? -13.641 1.425 10.996 1.00 93.69 100 HIS A C 1
ATOM 820 O O . HIS A 1 100 ? -14.175 0.850 11.947 1.00 93.69 100 HIS A O 1
ATOM 826 N N . TYR A 1 101 ? -14.159 2.538 10.473 1.00 91.88 101 TYR A N 1
ATOM 827 C CA . TYR A 1 101 ? -15.349 3.178 11.040 1.00 91.88 101 TYR A CA 1
ATOM 828 C C . TYR A 1 101 ? -16.681 2.595 10.553 1.00 91.88 101 TYR A C 1
ATOM 830 O O . TYR A 1 101 ? -17.704 2.843 11.192 1.00 91.88 101 TYR A O 1
ATOM 838 N N . LYS A 1 102 ? -16.700 1.821 9.458 1.00 87.56 102 LYS A N 1
ATOM 839 C CA . LYS A 1 102 ? -17.942 1.287 8.873 1.00 87.56 102 LYS A CA 1
ATOM 840 C C . LYS A 1 102 ? -18.553 0.132 9.684 1.00 87.56 102 LYS A C 1
ATOM 842 O O . LYS A 1 102 ? -19.766 -0.019 9.649 1.00 87.56 102 LYS A O 1
ATOM 847 N N . LYS A 1 103 ? -17.751 -0.612 10.462 1.00 73.19 103 LYS A N 1
ATOM 848 C CA . LYS A 1 103 ? -18.185 -1.713 11.361 1.00 73.19 103 LYS A CA 1
ATOM 849 C C . LYS A 1 103 ? -19.064 -2.805 10.701 1.00 73.19 103 LYS A C 1
ATOM 851 O O . LYS A 1 103 ? -19.923 -3.379 11.361 1.00 73.19 103 LYS A O 1
ATOM 856 N N . ASP A 1 104 ? -18.827 -3.107 9.428 1.00 73.31 104 ASP A N 1
ATOM 857 C CA . ASP A 1 104 ? -19.393 -4.255 8.699 1.00 73.31 104 ASP A CA 1
ATOM 858 C C . ASP A 1 104 ? -18.582 -5.558 8.924 1.00 73.31 104 ASP A C 1
ATOM 860 O O . ASP A 1 104 ? -17.463 -5.543 9.447 1.00 73.31 104 ASP A O 1
ATOM 864 N N . GLU A 1 105 ? -19.115 -6.697 8.472 1.00 63.69 105 GLU A N 1
ATOM 865 C CA . GLU A 1 105 ? -18.370 -7.961 8.367 1.00 63.69 105 GLU A CA 1
ATOM 866 C C . GLU A 1 105 ? -17.168 -7.791 7.406 1.00 63.69 105 GLU A C 1
ATOM 868 O O . GLU A 1 105 ? -17.296 -7.178 6.348 1.00 63.69 105 GLU A O 1
ATOM 873 N N . ASN A 1 106 ? -15.984 -8.291 7.787 1.00 70.38 106 ASN A N 1
ATOM 874 C CA . ASN A 1 106 ? -14.680 -8.066 7.123 1.00 70.38 106 ASN A CA 1
ATOM 875 C C . ASN A 1 106 ? -14.116 -6.633 7.195 1.00 70.38 106 ASN A C 1
ATOM 877 O O . ASN A 1 106 ? -13.349 -6.213 6.325 1.00 70.38 106 ASN A O 1
ATOM 881 N N . CYS A 1 107 ? -14.446 -5.878 8.244 1.00 84.00 107 CYS A N 1
ATOM 882 C CA . CYS A 1 107 ? -13.816 -4.580 8.466 1.00 84.00 107 CYS A CA 1
ATOM 883 C C . CYS A 1 107 ? -12.371 -4.676 8.954 1.00 84.00 107 CYS A C 1
ATOM 885 O O . CYS A 1 107 ? -12.000 -5.530 9.759 1.00 84.00 107 CYS A O 1
ATOM 887 N N . ILE A 1 108 ? -11.580 -3.708 8.503 1.00 93.19 108 ILE A N 1
ATOM 888 C CA . ILE A 1 108 ? -10.241 -3.443 9.005 1.00 93.19 108 ILE A CA 1
ATOM 889 C C . ILE A 1 108 ? -10.324 -2.938 10.443 1.00 93.19 108 ILE A C 1
ATOM 891 O O . ILE A 1 108 ? -11.097 -2.037 10.756 1.00 93.19 108 ILE A O 1
ATOM 895 N N . SER A 1 109 ? -9.476 -3.457 11.320 1.00 93.81 109 SER A N 1
ATOM 896 C CA . SER A 1 109 ? -9.318 -2.931 12.674 1.00 93.81 109 SER A CA 1
ATOM 897 C C . SER A 1 109 ? -7.954 -2.271 12.816 1.00 93.81 109 SER A C 1
ATOM 899 O O . SER A 1 109 ? -6.936 -2.959 12.861 1.00 93.81 109 SER A O 1
ATOM 901 N N . LEU A 1 110 ? -7.947 -0.941 12.907 1.00 94.31 110 LEU A N 1
ATOM 902 C CA . LEU A 1 110 ? -6.768 -0.144 13.232 1.00 94.31 110 LEU A CA 1
ATOM 903 C C . LEU A 1 110 ? -6.681 0.033 14.751 1.00 94.31 110 LEU A C 1
ATOM 905 O O . LEU A 1 110 ? -7.684 0.329 15.404 1.00 94.31 110 LEU A O 1
ATOM 909 N N . SER A 1 111 ? -5.487 -0.134 15.321 1.00 95.44 111 SER A N 1
ATOM 910 C CA . SER A 1 111 ? -5.233 0.261 16.708 1.00 95.44 111 SER A CA 1
ATOM 911 C C . SER A 1 111 ? -5.166 1.787 16.833 1.00 95.44 111 SER A C 1
ATOM 913 O O . SER A 1 111 ? -5.039 2.506 15.839 1.00 95.44 111 SER A O 1
ATOM 915 N N . GLN A 1 112 ? -5.200 2.295 18.068 1.00 95.31 112 GLN A N 1
ATOM 916 C CA . GLN A 1 112 ? -4.989 3.724 18.323 1.00 95.31 112 GLN A CA 1
ATOM 917 C C . GLN A 1 112 ? -3.643 4.212 17.772 1.00 95.31 112 GLN A C 1
ATOM 919 O O . GLN A 1 112 ? -3.584 5.295 17.199 1.00 95.31 112 GLN A O 1
ATOM 924 N N . THR A 1 113 ? -2.592 3.394 17.875 1.00 96.38 113 THR A N 1
ATOM 925 C CA . THR A 1 113 ? -1.272 3.712 17.321 1.00 96.38 113 THR A CA 1
ATOM 926 C C . THR A 1 113 ? -1.317 3.798 15.798 1.00 96.38 113 THR A C 1
ATOM 928 O O . THR A 1 113 ? -0.853 4.783 15.237 1.00 96.38 113 THR A O 1
ATOM 931 N N . ASN A 1 114 ? -1.956 2.834 15.119 1.00 96.62 114 ASN A N 1
ATOM 932 C CA . ASN A 1 114 ? -2.085 2.878 13.657 1.00 96.62 114 ASN A CA 1
ATOM 933 C C . ASN A 1 114 ? -2.858 4.122 13.194 1.00 96.62 114 ASN A C 1
ATOM 935 O O . ASN A 1 114 ? -2.512 4.725 12.181 1.00 96.62 114 ASN A O 1
ATOM 939 N N . LEU A 1 115 ? -3.917 4.499 13.918 1.00 96.06 115 LEU A N 1
ATOM 940 C CA . LEU A 1 115 ? -4.687 5.707 13.623 1.00 96.06 115 LEU A CA 1
ATOM 941 C C . LEU A 1 115 ? -3.832 6.962 13.789 1.00 96.06 115 LEU A C 1
ATOM 943 O O . LEU A 1 115 ? -3.868 7.823 12.914 1.00 96.06 115 LEU A O 1
ATOM 947 N N . GLN A 1 116 ? -3.051 7.048 14.866 1.00 96.56 116 GLN A N 1
ATOM 948 C CA . GLN A 1 116 ? -2.147 8.169 15.109 1.00 96.56 116 GLN A CA 1
ATOM 949 C C . GLN A 1 116 ? -1.102 8.296 13.994 1.00 96.56 116 GLN A C 1
ATOM 951 O O . GLN A 1 116 ? -0.969 9.373 13.421 1.00 96.56 116 GLN A O 1
ATOM 956 N N . ASP A 1 117 ? -0.453 7.194 13.611 1.00 96.56 117 ASP A N 1
ATOM 957 C CA . ASP A 1 117 ? 0.513 7.164 12.505 1.00 96.56 117 ASP A CA 1
ATOM 958 C C . ASP A 1 117 ? -0.120 7.632 11.180 1.00 96.56 117 ASP A C 1
ATOM 960 O O . ASP A 1 117 ? 0.459 8.434 10.445 1.00 96.56 117 ASP A O 1
ATOM 964 N N . CYS A 1 118 ? -1.335 7.161 10.873 1.00 94.88 118 CYS A N 1
ATOM 965 C CA . CYS A 1 118 ? -2.083 7.585 9.688 1.00 94.88 118 CYS A CA 1
ATOM 966 C C . CYS A 1 118 ? -2.417 9.083 9.719 1.00 94.88 118 CYS A C 1
ATOM 968 O O . CYS A 1 118 ? -2.342 9.746 8.683 1.00 94.88 118 CYS A O 1
ATOM 970 N N . ILE A 1 119 ? -2.806 9.612 10.882 1.00 93.94 119 ILE A N 1
ATOM 971 C CA . ILE A 1 119 ? -3.132 11.028 11.074 1.00 93.94 119 ILE A CA 1
ATOM 972 C C . ILE A 1 119 ? -1.878 11.882 10.881 1.00 93.94 119 ILE A C 1
ATOM 974 O O . ILE A 1 119 ? -1.908 12.811 10.075 1.00 93.94 119 ILE A O 1
ATOM 978 N N . GLU A 1 120 ? -0.783 11.550 11.564 1.00 93.88 120 GLU A N 1
ATOM 979 C CA . GLU A 1 120 ? 0.498 12.259 11.461 1.00 93.88 120 GLU A CA 1
ATOM 980 C C . GLU A 1 120 ? 0.993 12.293 10.016 1.00 93.88 120 GLU A C 1
ATOM 982 O O . GLU A 1 120 ? 1.218 13.373 9.472 1.00 93.88 120 GLU A O 1
ATOM 987 N N . ALA A 1 121 ? 1.042 11.135 9.349 1.00 92.75 121 ALA A N 1
ATOM 988 C CA . ALA A 1 121 ? 1.457 11.055 7.952 1.00 92.75 121 ALA A CA 1
ATOM 989 C C . ALA A 1 121 ? 0.551 11.881 7.024 1.00 92.75 121 ALA A C 1
ATOM 991 O O . ALA A 1 121 ? 1.042 12.588 6.146 1.00 92.75 121 ALA A O 1
ATOM 992 N N . SER A 1 122 ? -0.769 11.842 7.232 1.00 90.94 122 SER A N 1
ATOM 993 C CA . SER A 1 122 ? -1.716 12.619 6.422 1.00 90.94 122 SER A CA 1
ATOM 994 C C . SER A 1 122 ? -1.512 14.125 6.591 1.00 90.94 122 SER A C 1
ATOM 996 O O . SER A 1 122 ? -1.541 14.861 5.605 1.00 90.94 122 SER A O 1
ATOM 998 N N . PHE A 1 123 ? -1.283 14.597 7.819 1.00 89.81 123 PHE A N 1
ATOM 999 C CA . PHE A 1 123 ? -0.977 16.005 8.072 1.00 89.81 123 PHE A CA 1
ATOM 1000 C C . PHE A 1 123 ? 0.374 16.407 7.483 1.00 89.81 123 PHE A C 1
ATOM 1002 O O . PHE A 1 123 ? 0.451 17.450 6.834 1.00 89.81 123 PHE A O 1
ATOM 1009 N N . ASP A 1 124 ? 1.401 15.571 7.614 1.00 88.69 124 ASP A N 1
ATOM 1010 C CA . ASP A 1 124 ? 2.704 15.815 6.995 1.00 88.69 124 ASP A CA 1
ATOM 1011 C C . ASP A 1 124 ? 2.585 15.947 5.471 1.00 88.69 124 ASP A C 1
ATOM 1013 O O . ASP A 1 124 ? 3.167 16.859 4.882 1.00 88.69 124 ASP A O 1
ATOM 1017 N N . TRP A 1 125 ? 1.795 15.098 4.809 1.00 87.50 125 TRP A N 1
ATOM 1018 C CA . TRP A 1 125 ? 1.562 15.199 3.362 1.00 87.50 125 TRP A CA 1
ATOM 1019 C C . TRP A 1 125 ? 0.751 16.441 2.962 1.00 87.50 125 TRP A C 1
ATOM 1021 O O . TRP A 1 125 ? 0.917 16.952 1.854 1.00 87.50 125 TRP A O 1
ATOM 1031 N N . LEU A 1 126 ? -0.121 16.947 3.838 1.00 82.44 126 LEU A N 1
ATOM 1032 C CA . LEU A 1 126 ? -0.908 18.161 3.590 1.00 82.44 126 LEU A CA 1
ATOM 1033 C C . LEU A 1 126 ? -0.092 19.445 3.775 1.00 82.44 126 LEU A C 1
ATOM 1035 O O . LEU A 1 126 ? -0.260 20.393 2.997 1.00 82.44 126 LEU A O 1
ATOM 1039 N N . ILE A 1 127 ? 0.744 19.482 4.815 1.00 80.06 127 ILE A N 1
ATOM 1040 C CA . ILE A 1 127 ? 1.502 20.664 5.244 1.00 80.06 127 ILE A CA 1
ATOM 1041 C C . ILE A 1 127 ? 2.761 20.843 4.397 1.00 80.06 127 ILE A C 1
ATOM 1043 O O . ILE A 1 127 ? 3.101 21.974 4.049 1.00 80.06 127 ILE A O 1
ATOM 1047 N N . ASN A 1 128 ? 3.437 19.753 4.033 1.00 69.25 128 ASN A N 1
ATOM 1048 C CA . ASN A 1 128 ? 4.596 19.837 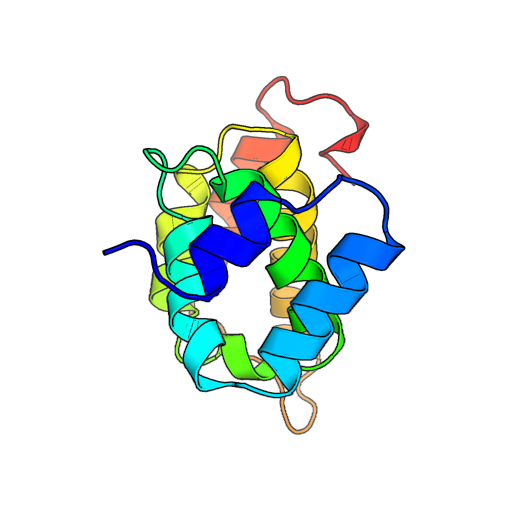3.154 1.00 69.25 128 ASN A CA 1
ATOM 1049 C C . ASN A 1 128 ? 4.172 20.237 1.727 1.00 69.25 128 ASN A C 1
ATOM 1051 O O . ASN A 1 128 ? 3.031 20.020 1.305 1.00 69.25 128 ASN A O 1
ATOM 1055 N N . ASP A 1 129 ? 5.090 20.863 0.984 1.00 56.03 129 ASP A N 1
ATOM 1056 C CA . ASP A 1 129 ? 4.853 21.458 -0.344 1.00 56.03 129 ASP A CA 1
ATOM 1057 C C . ASP A 1 129 ? 4.791 20.392 -1.458 1.00 56.03 129 ASP A C 1
ATOM 1059 O O . ASP A 1 129 ? 5.496 20.425 -2.464 1.00 56.03 129 ASP A O 1
ATOM 1063 N N . VAL A 1 130 ? 3.959 19.379 -1.229 1.00 54.31 130 VAL A N 1
ATOM 1064 C CA . VAL A 1 130 ? 3.550 18.376 -2.207 1.00 54.31 130 VAL A CA 1
ATOM 1065 C C . VAL A 1 130 ? 2.488 19.025 -3.105 1.00 54.31 130 VAL A C 1
ATOM 1067 O O . VAL A 1 130 ? 1.626 19.761 -2.607 1.00 54.31 130 VAL A O 1
ATOM 1070 N N . LYS A 1 131 ? 2.519 18.798 -4.426 1.00 51.03 131 LYS A N 1
ATOM 1071 C CA . LYS A 1 131 ? 1.564 19.420 -5.367 1.00 51.03 131 LYS A CA 1
ATOM 1072 C C . LYS A 1 131 ? 0.114 19.178 -4.931 1.00 51.03 131 LYS A C 1
ATOM 1074 O O . LYS A 1 131 ? -0.227 18.133 -4.401 1.00 51.03 131 LYS A O 1
ATOM 1079 N N . VAL A 1 132 ? -0.793 20.113 -5.222 1.00 56.25 132 VAL A N 1
ATOM 1080 C CA . VAL A 1 132 ? -2.217 20.048 -4.804 1.00 56.25 132 VAL A CA 1
ATOM 1081 C C . VAL A 1 132 ? -2.899 18.707 -5.151 1.00 56.25 132 VAL A C 1
ATOM 1083 O O . VAL A 1 132 ? -3.780 18.255 -4.427 1.00 56.25 132 VAL A O 1
ATOM 1086 N N . ALA A 1 133 ? -2.458 18.025 -6.214 1.00 47.66 133 ALA A N 1
ATOM 1087 C CA . ALA A 1 133 ? -2.983 16.726 -6.640 1.00 47.66 133 ALA A CA 1
ATOM 1088 C C . ALA A 1 133 ? -2.731 15.562 -5.656 1.00 47.66 133 ALA A C 1
ATOM 1090 O O . ALA A 1 133 ? -3.421 14.549 -5.746 1.00 47.66 133 ALA A O 1
ATOM 1091 N N . THR A 1 134 ? -1.766 15.681 -4.742 1.00 45.06 134 THR A N 1
ATOM 1092 C CA . THR A 1 134 ? -1.483 14.696 -3.681 1.00 45.06 134 THR A CA 1
ATOM 1093 C C . THR A 1 134 ? -2.288 14.954 -2.404 1.00 45.06 134 THR A C 1
ATOM 1095 O O . THR A 1 134 ? -2.216 14.153 -1.480 1.00 45.06 134 THR A O 1
ATOM 1098 N N . LYS A 1 135 ? -3.077 16.037 -2.356 1.00 47.81 135 LYS A N 1
ATOM 1099 C CA . LYS A 1 135 ? -3.872 16.464 -1.190 1.00 47.81 135 LYS A CA 1
ATOM 1100 C C . LYS A 1 135 ? -5.351 16.021 -1.245 1.00 47.81 135 LYS A C 1
ATOM 1102 O O . LYS A 1 135 ? -6.137 16.502 -0.433 1.00 47.81 135 LYS A O 1
ATOM 1107 N N . ALA A 1 136 ? -5.742 15.162 -2.201 1.00 42.78 136 ALA A N 1
ATOM 1108 C CA . ALA A 1 136 ? -7.139 14.796 -2.510 1.00 42.78 136 ALA A CA 1
ATOM 1109 C C . ALA A 1 136 ? -7.411 13.278 -2.584 1.00 42.78 136 ALA A C 1
ATOM 1111 O O . ALA A 1 136 ? -6.568 12.531 -3.132 1.00 42.78 136 ALA A O 1
#

Sequence (136 aa):
MSSELQTKLDYLKAYRENRLKVAQDVLEKPALFKELVTICFSPSDKNNHKACWILEFVSYEELIWLQPHLDFFCSNLKILKDESAIRPIAKIVQLLVKSHYKKDENCISLSQTNLQDCIEASFDWLINDVKVATKA

Foldseek 3Di:
DQDPLNVLLVPQDPDPVSLLVSLVVCVVPVVCVVVLLVLCLDLPHPSNLVSLSSNLNNCVVCVLSCQVVLVVNLVRLVSDDDLSSLQSSLSSLVVLVVQCVVPDPSGRPDDPSSVVSSVVSLVVQVPPPDPPSSND

Secondary structure (DSSP, 8-state):
---HHHHHHHH--SSHHHHHHHHHHHHH-GGGHHHHHHHHT-TT-TTHHHHHHHHHHHHHH-GGGGGGGHHHHHHTGGG---HHHHHHHHHHHHHHHHHHHH--TT-----HHHHHHHHHHHHHHHHS---GGG--

pLDDT: mean 87.97, std 12.14, range [42.78, 96.75]